Protein AF-0000000083131745 (afdb_homodimer)

Nearest PDB structures (foldseek):
  8fvt-assembly1_B  TM=3.560E-01  e=3.243E+00  synthetic constru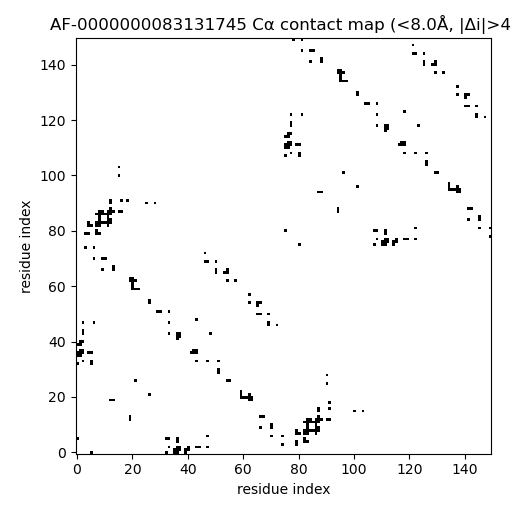ct
  1wrd-assembly1_A  TM=4.149E-01  e=6.041E+00  Homo sapiens
  8fvt-assembly1_B  TM=3.556E-01  e=3.243E+00  synthetic construct
  1wrd-assembly1_A  TM=4.152E-01  e=6.041E+00  Homo sapiens

Secondary structure (DSSP, 8-state):
--HHHHHHHHHHHHHH-S-----HHHHHHHHHHHHHHHHHHSS--HHHHHHHHHHHHS-GGGHHHHHHHHHHT--/--HHHHHHHHHHHHHH-S-----HHHHHHHHHHHHHHHHHHSS--HHHHHHHHHHHHS-GGGHHHHHHHHHHT--

Organism: Piscirickettsia salmonis (NCBI:txid1238)

Sequence (150 aa):
MTNREFYYWIVGFAQLADDVSLDEHQIKIIKNHADLAQLTDGYVAKNVCRFIKEIEVCQQGQHQAVIARFIDCSFMTNREFYYWIVGFAQLADDVSLDEHQIKIIKNHADLAQLTDGYVAKNVCRFIKEIEVCQQGQHQAVIARFIDCSF

Foldseek 3Di:
DAL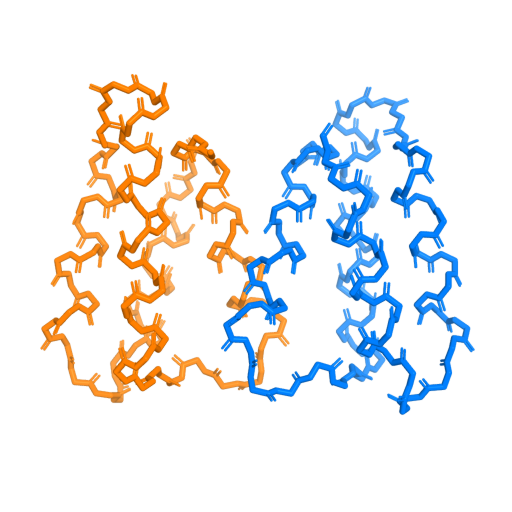QVLLVVLVVCLVPPPDQQDDPVRLVVNVVVQVVNCVVVVHGDPLSVVLNVDCVPDDRVCRNVSSVVSNVVPD/DALQVLLVVLVVCLVPPPDQQDDPVRLVVNVVVQVVNCVVVVHGDPLSVVLNVDCVPDDRVCRNVSSVVSNVVPD

pLDDT: mean 94.66, std 4.17, range [77.12, 97.94]

Radius of gyration: 14.98 Å; Cα contacts (8 Å, |Δi|>4): 178; chains: 2; bounding box: 39×33×29 Å

Structure (mmCIF, N/CA/C/O backbone):
data_AF-0000000083131745-model_v1
#
loop_
_entity.id
_entity.type
_entity.pdbx_description
1 polymer 'Uncharacterized protein'
#
loop_
_atom_site.group_PDB
_atom_site.id
_atom_site.type_symbol
_atom_site.label_atom_id
_atom_site.label_alt_id
_atom_site.label_comp_id
_atom_site.label_asym_id
_atom_site.label_entity_id
_atom_site.label_seq_id
_atom_site.pdbx_PDB_ins_code
_atom_site.Cartn_x
_atom_site.Cartn_y
_atom_site.Cartn_z
_atom_site.occupancy
_atom_site.B_iso_or_equiv
_atom_site.auth_seq_id
_atom_site.auth_comp_id
_atom_site.auth_asym_id
_atom_site.auth_atom_id
_atom_site.pdbx_PDB_model_num
ATOM 1 N N . MET A 1 1 ? -7.008 3.867 9.391 1 91.62 1 MET A N 1
ATOM 2 C CA . MET A 1 1 ? -6.547 4.328 8.078 1 91.62 1 MET A CA 1
ATOM 3 C C . MET A 1 1 ? -7.559 5.277 7.449 1 91.62 1 MET A C 1
ATOM 5 O O . MET A 1 1 ? -8.766 5.051 7.531 1 91.62 1 MET A O 1
ATOM 9 N N . THR A 1 2 ? -7.012 6.297 6.742 1 95.88 2 THR A N 1
ATOM 10 C CA . THR A 1 2 ? -7.848 7.266 6.039 1 95.88 2 THR A CA 1
ATOM 11 C C . THR A 1 2 ? -8.086 6.832 4.598 1 95.88 2 THR A C 1
ATOM 13 O O . THR A 1 2 ? -7.48 5.867 4.125 1 95.88 2 THR A O 1
ATOM 16 N N . ASN A 1 3 ? -8.953 7.547 3.916 1 97.12 3 ASN A N 1
ATOM 17 C CA . ASN A 1 3 ? -9.172 7.301 2.494 1 97.12 3 ASN A CA 1
ATOM 18 C C . ASN A 1 3 ? -7.883 7.484 1.693 1 97.12 3 ASN A C 1
ATOM 20 O O . ASN A 1 3 ? -7.609 6.719 0.767 1 97.12 3 ASN A O 1
ATOM 24 N N . ARG A 1 4 ? -7.156 8.484 2.039 1 96.25 4 ARG A N 1
ATOM 25 C CA . ARG A 1 4 ? -5.895 8.75 1.353 1 96.25 4 ARG A CA 1
ATOM 26 C C . ARG A 1 4 ? -4.895 7.621 1.598 1 96.25 4 ARG A C 1
ATOM 28 O O . ARG A 1 4 ? -4.207 7.184 0.673 1 96.25 4 ARG A O 1
ATOM 35 N N . GLU A 1 5 ? -4.816 7.16 2.803 1 95.75 5 GLU A N 1
ATOM 36 C CA . GLU A 1 5 ? -3.93 6.051 3.141 1 95.75 5 GLU A CA 1
ATOM 37 C C . GLU A 1 5 ? -4.352 4.77 2.424 1 95.75 5 GLU A C 1
ATOM 39 O O . GLU A 1 5 ? -3.502 3.982 1.997 1 95.75 5 GLU A O 1
ATOM 44 N N . PHE A 1 6 ? -5.633 4.562 2.287 1 97.94 6 PHE A N 1
ATOM 45 C CA . PHE A 1 6 ? -6.145 3.434 1.521 1 97.94 6 PHE A CA 1
ATOM 46 C C . PHE A 1 6 ? -5.668 3.496 0.075 1 97.94 6 PHE A C 1
ATOM 48 O O . PHE A 1 6 ? -5.27 2.48 -0.498 1 97.94 6 PHE A O 1
ATOM 55 N N . TYR A 1 7 ? -5.699 4.684 -0.491 1 97.94 7 TYR A N 1
ATOM 56 C CA . TYR A 1 7 ? -5.219 4.855 -1.858 1 97.94 7 TYR A CA 1
ATOM 57 C C . TYR A 1 7 ? -3.775 4.387 -1.992 1 97.94 7 TYR A C 1
ATOM 59 O O . TYR A 1 7 ? -3.465 3.553 -2.844 1 97.94 7 TYR A O 1
ATOM 67 N N . TYR A 1 8 ? -2.979 4.832 -1.137 1 96.56 8 TYR A N 1
ATOM 68 C CA . TYR A 1 8 ? -1.565 4.48 -1.234 1 96.56 8 TYR A CA 1
ATOM 69 C C . TYR A 1 8 ? -1.343 3.014 -0.878 1 96.56 8 TYR A C 1
ATOM 71 O O . TYR A 1 8 ? -0.429 2.373 -1.404 1 96.56 8 TYR A O 1
ATOM 79 N N . TRP A 1 9 ? -2.24 2.463 -0.046 1 97.38 9 TRP A N 1
ATOM 80 C CA . TRP A 1 9 ? -2.23 1.044 0.29 1 97.38 9 TRP A CA 1
ATOM 81 C C . TRP A 1 9 ? -2.467 0.189 -0.951 1 97.38 9 TRP A C 1
ATOM 83 O O . TRP A 1 9 ? -1.717 -0.755 -1.213 1 97.38 9 TRP A O 1
ATOM 93 N N . ILE A 1 10 ? -3.352 0.617 -1.781 1 97.81 10 ILE A N 1
ATOM 94 C CA . ILE A 1 10 ? -3.623 -0.095 -3.025 1 97.81 10 ILE A CA 1
ATOM 95 C C . ILE A 1 10 ? -2.486 0.143 -4.016 1 97.81 10 ILE A C 1
ATOM 97 O O . ILE A 1 10 ? -2.051 -0.783 -4.703 1 97.81 10 ILE A O 1
ATOM 101 N N . VAL A 1 11 ? -2.027 1.365 -4.121 1 96.75 11 VAL A N 1
ATOM 102 C CA . VAL A 1 11 ? -0.97 1.721 -5.062 1 96.75 11 VAL A CA 1
ATOM 103 C C . VAL A 1 11 ? 0.27 0.872 -4.793 1 96.75 11 VAL A C 1
ATOM 105 O O . VAL A 1 11 ? 0.886 0.347 -5.723 1 96.75 11 VAL A O 1
ATOM 108 N N . GLY A 1 12 ? 0.606 0.652 -3.539 1 97.19 12 GLY A N 1
ATOM 109 C CA . GLY A 1 12 ? 1.766 -0.153 -3.188 1 97.19 12 GLY A CA 1
ATOM 110 C C . GLY A 1 12 ? 1.661 -1.589 -3.666 1 97.19 12 GLY A C 1
ATOM 111 O O . GLY A 1 12 ? 2.609 -2.127 -4.242 1 97.19 12 GLY A O 1
ATOM 112 N N . PHE A 1 13 ? 0.541 -2.174 -3.477 1 96.38 13 PHE A N 1
ATO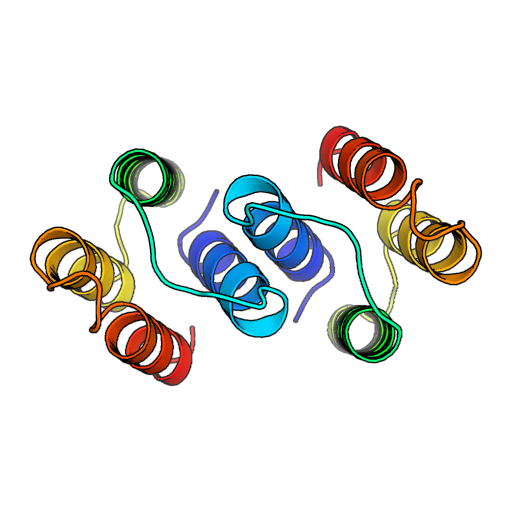M 113 C CA . PHE A 1 13 ? 0.294 -3.527 -3.961 1 96.38 13 PHE A CA 1
ATOM 114 C C . PHE A 1 13 ? 0.43 -3.592 -5.477 1 96.38 13 PHE A C 1
ATOM 116 O O . PHE A 1 13 ? 1.16 -4.434 -6.004 1 96.38 13 PHE A O 1
ATOM 123 N N . ALA A 1 14 ? -0.161 -2.689 -6.152 1 95.25 14 ALA A N 1
ATOM 124 C CA . ALA A 1 14 ? -0.216 -2.709 -7.613 1 95.25 14 ALA A CA 1
ATOM 125 C C . ALA A 1 14 ? 1.175 -2.531 -8.219 1 95.25 14 ALA A C 1
ATOM 127 O O . ALA A 1 14 ? 1.482 -3.107 -9.266 1 95.25 14 ALA A O 1
ATOM 128 N N . GLN A 1 15 ? 1.976 -1.788 -7.574 1 94.81 15 GLN A N 1
ATOM 129 C CA . GLN A 1 15 ? 3.266 -1.427 -8.156 1 94.81 15 GLN A CA 1
ATOM 130 C C . GLN A 1 15 ? 4.332 -2.465 -7.816 1 94.81 15 GLN A C 1
ATOM 132 O O . GLN A 1 15 ? 5.301 -2.633 -8.562 1 94.81 15 GLN A O 1
ATOM 137 N N . LEU A 1 16 ? 4.113 -3.193 -6.754 1 94.94 16 LEU A N 1
ATOM 138 C CA . LEU A 1 16 ? 5.188 -4.078 -6.316 1 94.94 16 LEU A CA 1
ATOM 139 C C . LEU A 1 16 ? 4.836 -5.535 -6.59 1 94.94 16 LEU A C 1
ATOM 141 O O . LEU A 1 16 ? 5.723 -6.387 -6.668 1 94.94 16 LEU A O 1
ATOM 145 N N . ALA A 1 17 ? 3.568 -5.824 -6.707 1 92.81 17 ALA A N 1
ATOM 146 C CA . ALA A 1 17 ? 3.172 -7.215 -6.906 1 92.81 17 ALA A CA 1
ATOM 147 C C . ALA A 1 17 ? 3.469 -7.676 -8.328 1 92.81 17 ALA A C 1
ATOM 149 O O . ALA A 1 17 ? 3.309 -6.906 -9.281 1 92.81 17 ALA A O 1
ATOM 150 N N . ASP A 1 18 ? 3.756 -8.906 -8.453 1 86 18 ASP A N 1
ATOM 151 C CA . ASP A 1 18 ? 3.965 -9.5 -9.773 1 86 18 ASP A CA 1
ATOM 152 C C . ASP A 1 18 ? 2.633 -9.828 -10.445 1 86 18 ASP A C 1
ATOM 154 O O . ASP A 1 18 ? 2.533 -9.836 -11.672 1 86 18 ASP A O 1
ATOM 158 N N . ASP A 1 19 ? 1.681 -10.203 -9.625 1 83.94 19 ASP A N 1
ATOM 159 C CA . ASP A 1 19 ? 0.343 -10.578 -10.07 1 83.94 19 ASP A CA 1
ATOM 160 C C . ASP A 1 19 ? -0.73 -9.859 -9.258 1 83.94 19 ASP A C 1
ATOM 162 O O . ASP A 1 19 ? -0.668 -9.82 -8.031 1 83.94 19 ASP A O 1
ATOM 166 N N . VAL A 1 20 ? -1.643 -9.297 -10 1 85.88 20 VAL A N 1
ATOM 167 C CA . VAL A 1 20 ? -2.662 -8.531 -9.297 1 85.88 20 VAL A CA 1
ATOM 168 C C . VAL A 1 20 ? -4 -9.266 -9.359 1 85.88 20 VAL A C 1
ATOM 170 O O . VAL A 1 20 ? -5.047 -8.68 -9.07 1 85.88 20 VAL A O 1
ATOM 173 N N . SER A 1 21 ? -3.947 -10.453 -9.781 1 89.94 21 SER A N 1
ATOM 174 C CA . SER A 1 21 ? -5.152 -11.273 -9.664 1 89.94 21 SER A CA 1
ATOM 175 C C . SER A 1 21 ? -5.465 -11.594 -8.211 1 89.94 21 SER A C 1
ATOM 177 O O . SER A 1 21 ? -4.629 -12.156 -7.5 1 89.94 21 SER A O 1
ATOM 179 N N . LEU A 1 22 ? -6.617 -11.328 -7.785 1 94.62 22 LEU A N 1
ATOM 180 C CA . LEU A 1 22 ? -6.996 -11.422 -6.379 1 94.62 22 LEU A CA 1
ATOM 181 C C . LEU A 1 22 ? -7.91 -12.617 -6.137 1 94.62 22 LEU A C 1
ATOM 183 O O . LEU A 1 22 ? -8.789 -12.906 -6.953 1 94.62 22 LEU A O 1
ATOM 187 N N . ASP A 1 23 ? -7.637 -13.266 -5.07 1 93.75 23 ASP A N 1
ATOM 188 C CA . ASP A 1 23 ? -8.594 -14.273 -4.641 1 93.75 23 ASP A CA 1
ATOM 189 C C . ASP A 1 23 ? -9.625 -13.688 -3.684 1 93.75 23 ASP A C 1
ATOM 191 O O . ASP A 1 23 ? -9.594 -12.492 -3.389 1 93.75 23 ASP A O 1
ATOM 195 N N . GLU A 1 24 ? -10.477 -14.469 -3.227 1 93.75 24 GLU A N 1
ATOM 196 C CA . GLU A 1 24 ? -11.594 -14 -2.408 1 93.75 24 GLU A CA 1
ATOM 197 C C . GLU A 1 24 ? -11.102 -13.445 -1.074 1 93.75 24 GLU A C 1
ATOM 199 O O . GLU A 1 24 ? -11.664 -12.469 -0.559 1 93.75 24 GLU A O 1
ATOM 204 N N . HIS A 1 25 ? -10.102 -14.055 -0.527 1 94.94 25 HIS A N 1
ATOM 205 C CA . HIS A 1 25 ? -9.547 -13.602 0.743 1 94.94 25 HIS A CA 1
ATOM 206 C C . HIS A 1 25 ? -8.922 -12.211 0.605 1 94.94 25 HIS A C 1
ATOM 208 O O . HIS A 1 25 ? -9.148 -11.344 1.445 1 94.94 25 HIS A O 1
ATOM 214 N N . GLN A 1 26 ? -8.234 -11.977 -0.469 1 95.06 26 GLN A N 1
ATOM 215 C CA . GLN A 1 26 ? -7.613 -10.68 -0.73 1 95.06 26 GLN A CA 1
ATOM 216 C C . GLN A 1 26 ? -8.664 -9.602 -0.962 1 95.06 26 GLN A C 1
ATOM 218 O O . GLN A 1 26 ? -8.516 -8.469 -0.496 1 95.06 26 GLN A O 1
ATOM 223 N N . ILE A 1 27 ? -9.75 -9.977 -1.541 1 96.56 27 ILE A N 1
ATOM 224 C CA . ILE A 1 27 ? -10.836 -9.031 -1.777 1 96.56 27 ILE A CA 1
ATOM 225 C C . ILE A 1 27 ? -11.492 -8.656 -0.45 1 96.56 27 ILE A C 1
ATOM 227 O O . ILE A 1 27 ? -11.812 -7.484 -0.217 1 96.56 27 ILE A O 1
ATOM 231 N N . LYS A 1 28 ? -11.617 -9.562 0.405 1 96.69 28 LYS A N 1
ATOM 232 C CA . LYS A 1 28 ? -12.172 -9.289 1.728 1 96.69 28 LYS A CA 1
ATOM 233 C C . LYS A 1 28 ? -11.266 -8.344 2.516 1 96.69 28 LYS A C 1
ATOM 235 O O . LYS A 1 28 ? -11.75 -7.441 3.205 1 96.69 28 LYS A O 1
ATOM 240 N N . ILE A 1 29 ? -10 -8.562 2.404 1 97.38 29 ILE A N 1
ATOM 241 C CA . ILE A 1 29 ? -9.039 -7.684 3.062 1 97.38 29 ILE A CA 1
ATOM 242 C C . ILE A 1 29 ? -9.203 -6.258 2.547 1 97.38 29 ILE A C 1
ATOM 244 O O . ILE A 1 29 ? -9.227 -5.309 3.332 1 97.38 29 ILE A O 1
ATOM 248 N N . ILE A 1 30 ? -9.352 -6.164 1.28 1 97.75 30 ILE A N 1
ATOM 249 C CA . ILE A 1 30 ? -9.5 -4.852 0.656 1 97.75 30 ILE A CA 1
ATOM 250 C C . ILE A 1 30 ? -10.766 -4.172 1.172 1 97.75 30 ILE A C 1
ATOM 252 O O . ILE A 1 30 ? -10.734 -3.006 1.566 1 97.75 30 ILE A O 1
ATOM 256 N N . LYS A 1 31 ? -11.789 -4.875 1.275 1 97.31 31 LYS A N 1
ATOM 257 C CA . LYS A 1 31 ? -13.055 -4.312 1.749 1 97.31 31 LYS A CA 1
ATOM 258 C C . LYS A 1 31 ? -12.945 -3.865 3.203 1 97.31 31 LYS A C 1
ATOM 260 O O . LYS A 1 31 ? -13.445 -2.803 3.572 1 97.31 31 LYS A O 1
ATOM 265 N N . ASN A 1 32 ? -12.32 -4.637 3.975 1 97.62 32 ASN A N 1
ATOM 266 C CA . ASN A 1 32 ? -12.141 -4.297 5.379 1 97.62 32 ASN A CA 1
ATOM 267 C C . ASN A 1 32 ? -11.328 -3.016 5.543 1 97.62 32 ASN A C 1
ATOM 269 O O . ASN A 1 32 ? -11.617 -2.195 6.414 1 97.62 32 ASN A O 1
ATOM 273 N N . HIS A 1 33 ? -10.375 -2.852 4.793 1 97.62 33 HIS A N 1
ATOM 274 C CA . HIS A 1 33 ? -9.562 -1.646 4.867 1 97.62 33 HIS A CA 1
ATOM 275 C C . HIS A 1 33 ? -10.344 -0.42 4.41 1 97.62 33 HIS A C 1
ATOM 277 O O . HIS A 1 33 ? -10.172 0.671 4.953 1 97.62 33 HIS A O 1
ATOM 283 N N . ALA A 1 34 ? -11.219 -0.61 3.424 1 97.56 34 ALA A N 1
ATOM 284 C CA . ALA A 1 34 ? -12.094 0.488 3.023 1 97.56 34 ALA A CA 1
ATOM 285 C C . ALA A 1 34 ? -13.047 0.873 4.156 1 97.56 34 ALA A C 1
ATOM 287 O O . ALA A 1 34 ? -13.305 2.059 4.379 1 97.56 34 ALA A O 1
ATOM 288 N N . ASP A 1 35 ? -13.508 -0.089 4.82 1 97.44 35 ASP A N 1
ATOM 289 C CA . ASP A 1 35 ? -14.375 0.165 5.969 1 97.44 35 ASP A CA 1
ATOM 290 C C . ASP A 1 35 ? -13.633 0.947 7.051 1 97.44 35 ASP A C 1
ATOM 292 O O . ASP A 1 35 ? -14.203 1.834 7.688 1 97.44 35 ASP A O 1
ATOM 296 N N . LEU A 1 36 ? -12.406 0.59 7.277 1 96.81 36 LEU A N 1
ATOM 297 C CA . LEU A 1 36 ? -1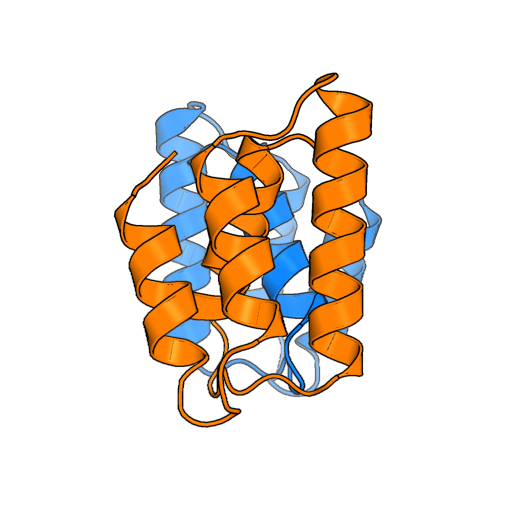1.594 1.314 8.25 1 96.81 36 LEU A CA 1
ATOM 298 C C . LEU A 1 36 ? -11.438 2.777 7.844 1 96.81 36 LEU A C 1
ATOM 300 O O . LEU A 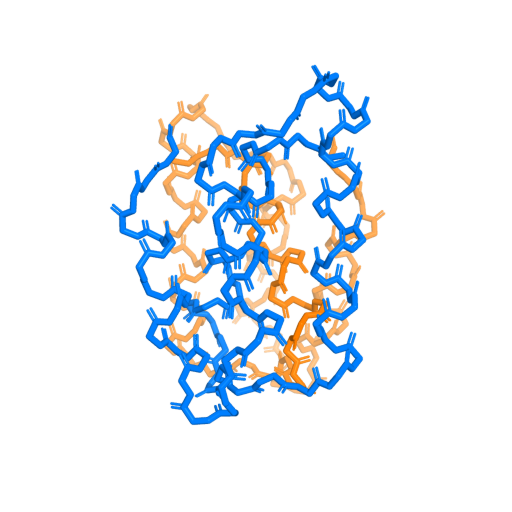1 36 ? -11.523 3.67 8.688 1 96.81 36 LEU A O 1
ATOM 304 N N . ALA A 1 37 ? -11.234 2.992 6.562 1 96.56 37 ALA A N 1
ATOM 305 C CA . ALA A 1 37 ? -11.109 4.363 6.074 1 96.56 37 ALA A CA 1
ATOM 306 C C . ALA A 1 37 ? -12.398 5.145 6.305 1 96.56 37 ALA A C 1
ATOM 308 O O . ALA A 1 37 ? -12.367 6.312 6.695 1 96.56 37 ALA A O 1
ATOM 309 N N . GLN A 1 38 ? -13.5 4.543 6.07 1 97.19 38 GLN A N 1
ATOM 310 C CA . GLN A 1 38 ? -14.797 5.16 6.309 1 97.19 38 GLN A CA 1
ATOM 311 C C . GLN A 1 38 ? -14.969 5.531 7.777 1 97.19 38 GLN A C 1
ATOM 313 O O . GLN A 1 38 ? -15.43 6.629 8.102 1 97.19 38 GLN A O 1
ATOM 318 N N . LEU A 1 39 ? -14.672 4.609 8.586 1 96.94 39 LEU A N 1
ATOM 319 C CA . LEU A 1 39 ? -14.797 4.852 10.016 1 96.94 39 LEU A CA 1
ATOM 320 C C . LEU A 1 39 ? -13.883 5.988 10.469 1 96.94 39 LEU A C 1
ATOM 322 O O . LEU A 1 39 ? -14.281 6.828 11.281 1 96.94 39 LEU A O 1
ATOM 326 N N . THR A 1 40 ? -12.703 6.043 10 1 96.56 40 THR A N 1
ATOM 327 C CA . THR A 1 40 ? -11.711 7.031 10.406 1 96.56 40 THR A CA 1
ATOM 328 C C . THR A 1 40 ? -12.094 8.422 9.906 1 96.56 40 THR A C 1
ATOM 330 O O . THR A 1 40 ? -12.078 9.383 10.672 1 96.56 40 THR A O 1
ATOM 333 N N . ASP A 1 41 ? -12.516 8.523 8.641 1 97.69 41 ASP A N 1
ATOM 334 C CA . ASP A 1 41 ? -12.789 9.828 8.039 1 97.69 41 ASP A CA 1
ATOM 335 C C . ASP A 1 41 ? -14.258 10.219 8.227 1 97.69 41 ASP A C 1
ATOM 337 O O . ASP A 1 41 ? -14.625 11.375 8.016 1 97.69 41 ASP A O 1
ATOM 341 N N . GLY A 1 42 ? -15.062 9.234 8.555 1 97.31 42 GLY A N 1
ATOM 342 C CA . GLY A 1 42 ? -16.484 9.477 8.688 1 97.31 42 GLY A CA 1
ATOM 343 C C . GLY A 1 42 ? -17.234 9.398 7.367 1 97.31 42 GLY A C 1
ATOM 344 O O . GLY A 1 42 ? -18.438 9.664 7.309 1 97.31 42 GLY A O 1
ATOM 345 N N . TYR A 1 43 ? -16.391 9.102 6.262 1 96.94 43 TYR A N 1
ATOM 346 C CA . TYR A 1 43 ? -16.938 8.93 4.926 1 96.94 43 TYR A CA 1
ATOM 347 C C . TYR A 1 43 ? -16.031 8.07 4.062 1 96.94 43 TYR A C 1
ATOM 349 O O . TYR A 1 43 ? -14.867 7.828 4.422 1 96.94 43 TYR A O 1
ATOM 357 N N . VAL A 1 44 ? -16.578 7.641 2.979 1 95.69 44 VAL A N 1
ATOM 358 C CA . VAL A 1 44 ? -15.789 6.957 1.953 1 95.69 44 VAL A CA 1
ATOM 359 C C . VAL A 1 44 ? -15.68 7.836 0.71 1 95.69 44 VAL A C 1
ATOM 361 O O . VAL A 1 44 ? -16.688 8.336 0.205 1 95.69 44 VAL A O 1
ATOM 364 N N . ALA A 1 45 ? -14.5 8.047 0.276 1 97 45 ALA A N 1
ATOM 365 C CA . ALA A 1 45 ? -14.289 8.82 -0.941 1 97 45 ALA A CA 1
ATOM 366 C C . ALA A 1 45 ? -15 8.18 -2.133 1 97 45 ALA A C 1
ATOM 368 O O . ALA A 1 45 ? -15.086 6.949 -2.221 1 97 45 ALA A O 1
ATOM 369 N N . LYS A 1 46 ? -15.375 8.984 -2.994 1 96.06 46 LYS A N 1
ATOM 370 C CA . LYS A 1 46 ? -16.172 8.516 -4.129 1 96.06 46 LYS A CA 1
ATOM 371 C C . LYS A 1 46 ? -15.398 7.477 -4.941 1 96.06 46 LYS A C 1
ATOM 373 O O . LYS A 1 46 ? -15.953 6.453 -5.348 1 96.06 46 LYS A O 1
ATOM 378 N N . ASN A 1 47 ? -14.172 7.723 -5.211 1 96.19 47 ASN A N 1
ATOM 379 C CA . ASN A 1 47 ? -13.367 6.801 -6.004 1 96.19 47 ASN A CA 1
ATOM 380 C C . ASN A 1 47 ? -13.156 5.473 -5.277 1 96.19 47 ASN A C 1
ATOM 382 O O . ASN A 1 47 ? -13.109 4.418 -5.91 1 96.19 47 ASN A O 1
ATOM 386 N N . VAL A 1 48 ? -13.047 5.492 -3.973 1 97.38 48 VAL A N 1
ATOM 387 C CA . VAL A 1 48 ? -12.891 4.27 -3.191 1 97.38 48 VAL A CA 1
ATOM 388 C C . VAL A 1 48 ? -14.18 3.445 -3.264 1 97.38 48 VAL A C 1
ATOM 390 O O . VAL A 1 48 ? -14.133 2.23 -3.465 1 97.38 48 VAL A O 1
ATOM 393 N N . CYS A 1 49 ? -15.227 4.113 -3.154 1 96.81 49 CYS A N 1
ATOM 394 C CA . CYS A 1 49 ? -16.516 3.455 -3.244 1 96.81 49 CYS A CA 1
ATOM 395 C C . CYS A 1 49 ? -16.688 2.74 -4.582 1 96.81 49 CYS A C 1
ATOM 397 O O . CYS A 1 49 ? -17.062 1.568 -4.621 1 96.81 49 CYS A O 1
ATOM 399 N N . ARG A 1 50 ? -16.391 3.443 -5.613 1 96.5 50 ARG A N 1
ATOM 400 C CA . ARG A 1 50 ? -16.484 2.865 -6.953 1 96.5 50 ARG A CA 1
ATOM 401 C C . ARG A 1 50 ? -15.539 1.671 -7.098 1 96.5 50 ARG A C 1
ATOM 403 O O . ARG A 1 50 ? -15.922 0.638 -7.648 1 96.5 50 ARG A O 1
ATOM 410 N N . PHE A 1 51 ? -14.359 1.784 -6.637 1 97.88 51 PHE A N 1
ATOM 411 C CA . PHE A 1 51 ? -13.359 0.728 -6.699 1 97.88 51 PHE A CA 1
ATOM 412 C C . PHE A 1 51 ? -13.867 -0.54 -6.02 1 97.88 51 PHE A C 1
ATOM 414 O O . PHE A 1 51 ? -13.758 -1.633 -6.578 1 97.88 51 PHE A O 1
ATOM 421 N N . ILE A 1 52 ? -14.398 -0.392 -4.82 1 97.62 52 ILE A N 1
ATOM 422 C CA . ILE A 1 52 ? -14.859 -1.537 -4.039 1 97.62 52 ILE A CA 1
ATOM 423 C C . ILE A 1 52 ? -15.992 -2.242 -4.773 1 97.62 52 ILE A C 1
ATOM 425 O O . ILE A 1 52 ? -16.016 -3.473 -4.867 1 97.62 52 ILE A O 1
ATOM 429 N N . LYS A 1 53 ? -16.875 -1.491 -5.316 1 96.81 53 LYS A N 1
ATOM 430 C CA . LYS A 1 53 ? -17.984 -2.076 -6.07 1 96.81 53 LYS A CA 1
ATOM 431 C C . LYS A 1 53 ? -17.484 -2.869 -7.27 1 96.81 53 LYS A C 1
ATOM 433 O O . LYS A 1 53 ? -17.938 -3.982 -7.523 1 96.81 53 LYS A O 1
ATOM 438 N N . GLU A 1 54 ? -16.547 -2.344 -7.941 1 96.94 54 GLU A N 1
ATOM 439 C CA . GLU A 1 54 ? -16.031 -2.961 -9.156 1 96.94 54 GLU A CA 1
ATOM 440 C C . GLU A 1 54 ? -15.203 -4.203 -8.844 1 96.94 54 GLU A C 1
ATOM 442 O O . GLU A 1 54 ? -15.32 -5.227 -9.523 1 96.94 54 GLU A O 1
ATOM 447 N N . ILE A 1 55 ? -14.367 -4.148 -7.844 1 96.56 55 ILE A N 1
ATOM 448 C CA . ILE A 1 55 ? -13.438 -5.238 -7.559 1 96.56 55 ILE A CA 1
ATOM 449 C C . ILE A 1 55 ? -14.211 -6.453 -7.051 1 96.56 55 ILE A C 1
ATOM 451 O O . ILE A 1 55 ? -13.781 -7.594 -7.238 1 96.56 55 ILE A O 1
ATOM 455 N N . GLU A 1 56 ? -15.328 -6.266 -6.512 1 94.12 56 GLU A N 1
ATOM 456 C CA . GLU A 1 56 ? -16.156 -7.332 -5.957 1 94.12 56 GLU A CA 1
ATOM 457 C C . GLU A 1 56 ? -16.859 -8.117 -7.062 1 94.12 56 GLU A C 1
ATOM 459 O O . GLU A 1 56 ? -17.125 -9.312 -6.914 1 94.12 56 GLU A O 1
ATOM 464 N N . VAL A 1 57 ? -17.125 -7.445 -8.086 1 94.44 57 VAL A N 1
ATOM 465 C CA . VAL A 1 57 ? -18.016 -8.078 -9.055 1 94.44 57 VAL A CA 1
ATOM 466 C C . VAL A 1 57 ? -17.219 -8.5 -10.289 1 94.44 57 VAL A C 1
ATOM 468 O O . VAL A 1 57 ? -17.688 -9.32 -11.086 1 94.44 57 VAL A O 1
ATOM 471 N N . CYS A 1 58 ? -16.062 -7.949 -10.469 1 92.44 58 CYS A N 1
ATOM 472 C CA . CYS A 1 58 ? -15.336 -8.211 -11.703 1 92.44 58 CYS A CA 1
ATOM 473 C C . CYS A 1 58 ? -14.789 -9.633 -11.711 1 92.44 58 CYS A C 1
ATOM 475 O O . CYS A 1 58 ? -14.641 -10.258 -10.664 1 92.44 58 CYS A O 1
ATOM 477 N N . GLN A 1 59 ? -14.523 -10.094 -12.859 1 90 59 GLN A N 1
ATOM 478 C CA . GLN A 1 59 ? -13.945 -11.43 -13.023 1 90 59 GLN A CA 1
ATOM 479 C C . GLN A 1 59 ? -12.453 -11.414 -12.703 1 90 59 GLN A C 1
ATOM 481 O O . GLN A 1 59 ? -11.805 -10.367 -12.773 1 90 59 GLN A O 1
ATOM 486 N N . GLN A 1 60 ? -11.836 -12.508 -12.312 1 85.81 60 GLN A N 1
ATOM 487 C CA . GLN A 1 60 ? -10.438 -12.641 -11.906 1 85.81 60 GLN A CA 1
ATOM 488 C C . GLN A 1 60 ? -9.5 -12.047 -12.953 1 85.81 60 GLN A C 1
ATOM 490 O O . GLN A 1 60 ? -8.516 -11.391 -12.617 1 85.81 60 GLN A O 1
ATOM 495 N N . GLY A 1 61 ? -9.734 -12.141 -14.188 1 87.5 61 GLY A N 1
ATOM 496 C CA . GLY A 1 61 ? -8.891 -11.625 -15.25 1 87.5 61 GLY A CA 1
ATOM 497 C C . GLY A 1 61 ? -9.023 -10.125 -15.445 1 87.5 61 GLY A C 1
ATOM 498 O O . GLY A 1 61 ? -8.234 -9.516 -16.172 1 87.5 61 GLY A O 1
ATOM 499 N N . GLN A 1 62 ? -9.867 -9.445 -14.578 1 93.38 62 GLN A N 1
ATOM 500 C CA . GLN A 1 62 ? -10.148 -8.023 -14.773 1 93.38 62 GLN A CA 1
ATOM 501 C C . GLN A 1 62 ? -9.617 -7.199 -13.602 1 93.38 62 GLN A C 1
ATOM 503 O O . GLN A 1 62 ? -9.688 -5.969 -13.625 1 93.38 62 GLN A O 1
ATOM 508 N N . HIS A 1 63 ? -9.031 -7.832 -12.641 1 95.38 63 HIS A N 1
ATOM 509 C CA . HIS A 1 63 ? -8.602 -7.133 -11.438 1 95.38 63 HIS A CA 1
ATOM 510 C C . HIS A 1 63 ? -7.551 -6.074 -11.758 1 95.38 63 HIS A C 1
ATOM 512 O O . HIS A 1 63 ? -7.609 -4.957 -11.234 1 95.38 63 HIS A O 1
ATOM 518 N N . GLN A 1 64 ? -6.695 -6.406 -12.633 1 94.38 64 GLN A N 1
ATOM 519 C CA . GLN A 1 64 ? -5.633 -5.477 -13 1 94.38 64 GLN A CA 1
ATOM 520 C C . GLN A 1 64 ? -6.203 -4.188 -13.578 1 94.38 64 GLN A C 1
ATOM 522 O O . GLN A 1 64 ? -5.766 -3.09 -13.219 1 94.38 64 GLN A O 1
ATOM 527 N N . ALA A 1 65 ? -7.145 -4.34 -14.43 1 95.44 65 ALA A N 1
ATOM 528 C CA . ALA A 1 65 ? -7.758 -3.176 -15.062 1 95.44 65 ALA A CA 1
ATOM 529 C C . ALA A 1 65 ? -8.5 -2.322 -14.039 1 95.44 65 ALA A C 1
ATOM 531 O O . ALA A 1 65 ? -8.438 -1.091 -14.086 1 95.44 65 ALA A O 1
ATOM 532 N N . VAL A 1 66 ? -9.18 -2.928 -13.156 1 96.81 66 VAL A N 1
ATOM 533 C CA . VAL A 1 66 ? -9.938 -2.223 -12.125 1 96.81 66 VAL A CA 1
ATOM 534 C C . VAL A 1 66 ? -8.984 -1.436 -11.227 1 96.81 66 VAL A C 1
ATOM 536 O O . VAL A 1 6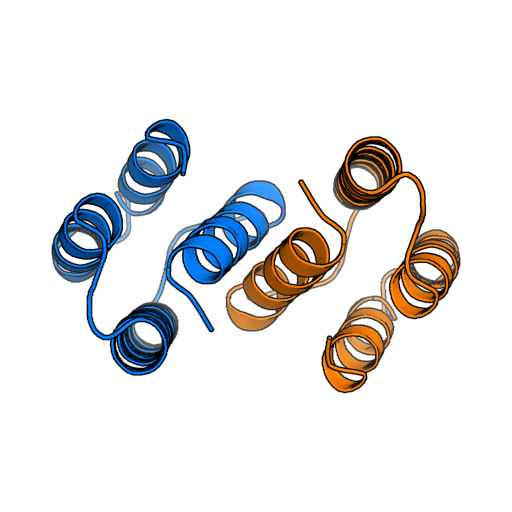6 ? -9.219 -0.257 -10.945 1 96.81 66 VAL A O 1
ATOM 539 N N . ILE A 1 67 ? -7.91 -2.09 -10.883 1 97 67 ILE A N 1
ATOM 540 C CA . ILE A 1 67 ? -6.926 -1.461 -10.008 1 97 67 ILE A CA 1
ATOM 541 C C . ILE A 1 67 ? -6.234 -0.316 -10.742 1 97 67 ILE A C 1
ATOM 543 O O . ILE A 1 67 ? -6.047 0.766 -10.18 1 97 67 ILE A O 1
ATOM 547 N N . ALA A 1 68 ? -5.91 -0.535 -11.945 1 95.75 68 ALA A N 1
ATOM 548 C CA . ALA A 1 68 ? -5.262 0.502 -12.742 1 95.75 68 ALA A CA 1
ATOM 549 C C . ALA A 1 68 ? -6.141 1.743 -12.852 1 95.75 68 ALA A C 1
ATOM 551 O O . ALA A 1 68 ? -5.652 2.871 -12.734 1 95.75 68 ALA A O 1
ATOM 552 N N . ARG A 1 69 ? -7.379 1.609 -13.023 1 95.25 69 ARG A N 1
ATOM 553 C CA . ARG A 1 69 ? -8.312 2.725 -13.125 1 95.25 69 ARG A CA 1
ATOM 554 C C . ARG A 1 69 ? -8.398 3.488 -11.812 1 95.25 69 ARG A C 1
ATOM 556 O O . ARG A 1 69 ? -8.469 4.719 -11.805 1 95.25 69 ARG A O 1
ATOM 563 N N . PHE A 1 70 ? -8.461 2.721 -10.766 1 96.38 70 PHE A N 1
ATOM 564 C CA . PHE A 1 70 ? -8.516 3.342 -9.445 1 96.38 70 PHE A CA 1
ATOM 565 C C . PHE A 1 70 ? -7.293 4.227 -9.219 1 96.38 70 PHE A C 1
ATOM 567 O O . PHE A 1 70 ? -7.422 5.371 -8.781 1 96.38 70 PHE A O 1
ATOM 574 N N . ILE A 1 71 ? -6.102 3.77 -9.57 1 95.25 71 ILE A N 1
ATOM 575 C CA . ILE A 1 71 ? -4.84 4.449 -9.312 1 95.25 71 ILE A CA 1
ATOM 576 C C . ILE A 1 71 ? -4.723 5.68 -10.211 1 95.25 71 ILE A C 1
ATOM 578 O O . ILE A 1 71 ? -4.184 6.711 -9.805 1 95.25 71 ILE A O 1
ATOM 582 N N . ASP A 1 72 ? -5.32 5.586 -11.312 1 93.19 72 ASP A N 1
ATOM 583 C CA . ASP A 1 72 ? -5.254 6.676 -12.281 1 93.19 72 ASP A CA 1
ATOM 584 C C . ASP A 1 72 ? -6.07 7.879 -11.82 1 93.19 72 ASP A C 1
ATOM 586 O O . ASP A 1 72 ? -5.805 9.008 -12.227 1 93.19 72 ASP A O 1
ATOM 590 N N . CYS A 1 73 ? -7.051 7.676 -10.984 1 87.19 73 CYS A N 1
ATOM 591 C CA . CYS A 1 73 ? -7.875 8.766 -10.477 1 87.19 73 CYS A CA 1
ATOM 592 C C . CYS A 1 73 ? -7.121 9.578 -9.43 1 87.19 73 CYS A C 1
ATOM 594 O O . CYS A 1 73 ? -7.512 10.703 -9.117 1 87.19 73 CYS A O 1
ATOM 596 N N . SER A 1 74 ? -5.977 9.242 -9.109 1 78.69 74 SER A N 1
ATOM 597 C CA . SER A 1 74 ? -5.141 9.883 -8.102 1 78.69 74 SER A CA 1
ATOM 598 C C . SER A 1 74 ? -5.977 10.398 -6.938 1 78.69 74 SER A C 1
ATOM 600 O O . SER A 1 74 ? -7.195 10.547 -7.059 1 78.69 74 SER A O 1
ATOM 602 N N . PHE A 1 75 ? -5.348 10.523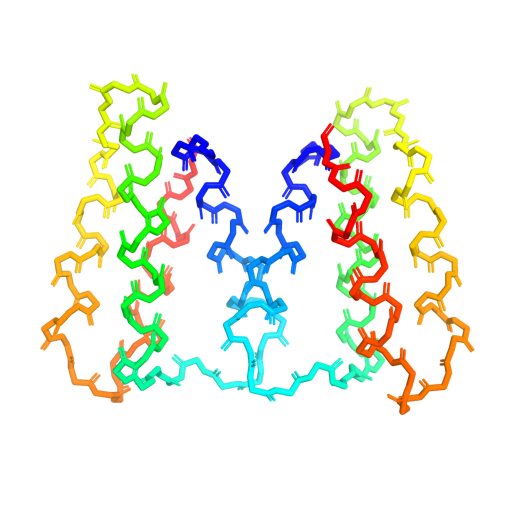 -5.762 1 77.12 75 PHE A N 1
ATOM 603 C CA . PHE A 1 75 ? -6.055 11.062 -4.605 1 77.12 75 PHE A CA 1
ATOM 604 C C . PHE A 1 75 ? -5.723 12.539 -4.406 1 77.12 75 PHE A C 1
ATOM 606 O O . PHE A 1 75 ? -6.602 13.336 -4.066 1 77.12 75 PHE A O 1
ATOM 613 N N . MET B 1 1 ? 4.465 11.922 -2.389 1 91.69 1 MET B N 1
ATOM 614 C CA . MET B 1 1 ? 4.105 11.031 -1.293 1 91.69 1 MET B CA 1
ATOM 615 C C . MET B 1 1 ? 4.848 11.406 -0.015 1 91.69 1 MET B C 1
ATOM 617 O O . MET B 1 1 ? 6.035 11.734 -0.055 1 91.69 1 MET B O 1
ATOM 621 N N . THR B 1 2 ? 4.129 11.266 1.116 1 95.88 2 THR B N 1
ATOM 622 C CA . THR B 1 2 ? 4.711 11.547 2.422 1 95.88 2 THR B CA 1
ATOM 623 C C . THR B 1 2 ? 5.297 10.281 3.041 1 95.88 2 THR B C 1
ATOM 625 O O . THR B 1 2 ? 5.109 9.18 2.512 1 95.88 2 THR B O 1
ATOM 628 N N . ASN B 1 3 ? 5.984 10.445 4.148 1 97.19 3 ASN B N 1
ATOM 629 C CA . ASN B 1 3 ? 6.484 9.297 4.891 1 97.19 3 ASN B CA 1
ATOM 630 C C . ASN B 1 3 ? 5.348 8.383 5.34 1 97.19 3 ASN B C 1
ATOM 632 O O . ASN B 1 3 ? 5.477 7.16 5.301 1 97.19 3 ASN B O 1
ATOM 636 N N . ARG B 1 4 ? 4.297 8.984 5.781 1 96.31 4 ARG B N 1
ATOM 637 C CA . ARG B 1 4 ? 3.141 8.211 6.223 1 96.31 4 ARG B CA 1
ATOM 638 C C . ARG B 1 4 ? 2.52 7.445 5.059 1 96.31 4 ARG B C 1
ATOM 640 O O . ARG B 1 4 ? 2.158 6.273 5.199 1 96.31 4 ARG B O 1
ATOM 647 N N . GLU B 1 5 ? 2.395 8.078 3.93 1 95.81 5 GLU B N 1
ATOM 648 C CA . GLU B 1 5 ? 1.862 7.426 2.736 1 95.81 5 GLU B CA 1
ATOM 649 C C . GLU B 1 5 ? 2.77 6.285 2.277 1 95.81 5 GLU B C 1
ATOM 651 O O . GLU B 1 5 ? 2.289 5.246 1.82 1 95.81 5 GLU B O 1
ATOM 656 N N . PHE B 1 6 ? 4.062 6.465 2.395 1 97.94 6 PHE B N 1
ATOM 657 C CA . PHE B 1 6 ? 5.016 5.402 2.094 1 97.94 6 PHE B CA 1
ATOM 658 C C . PHE B 1 6 ? 4.77 4.188 2.979 1 97.94 6 PHE B C 1
ATOM 660 O O . PHE B 1 6 ? 4.805 3.049 2.506 1 97.94 6 PHE B O 1
ATOM 667 N N . TYR B 1 7 ? 4.516 4.441 4.246 1 97.94 7 TYR B N 1
ATOM 668 C CA . TYR B 1 7 ? 4.223 3.348 5.168 1 97.94 7 TYR B CA 1
ATOM 669 C C . TYR B 1 7 ? 3.037 2.527 4.676 1 97.94 7 TYR B C 1
ATOM 671 O O . TYR B 1 7 ? 3.137 1.307 4.531 1 97.94 7 TYR B O 1
ATOM 679 N N . TYR B 1 8 ? 2.018 3.178 4.355 1 96.56 8 TYR B N 1
ATOM 680 C CA . TYR B 1 8 ? 0.819 2.461 3.932 1 96.56 8 TYR B CA 1
ATOM 681 C C . TYR B 1 8 ? 1.015 1.834 2.557 1 96.56 8 TYR B C 1
ATOM 683 O O . TYR B 1 8 ? 0.445 0.781 2.262 1 96.56 8 TYR B O 1
ATOM 691 N N . TRP B 1 9 ? 1.896 2.449 1.75 1 97.38 9 TRP B N 1
ATOM 692 C CA . TRP B 1 9 ? 2.285 1.899 0.455 1 97.38 9 TRP B CA 1
ATOM 693 C C . TRP B 1 9 ? 2.967 0.545 0.622 1 97.38 9 TRP B C 1
ATOM 695 O O . TRP B 1 9 ? 2.602 -0.427 -0.045 1 97.38 9 TRP B O 1
ATOM 705 N N . ILE B 1 10 ? 3.789 0.427 1.607 1 97.81 10 ILE B N 1
ATOM 706 C CA . ILE B 1 10 ? 4.461 -0.838 1.89 1 97.81 10 ILE B CA 1
ATOM 707 C C . ILE B 1 10 ? 3.471 -1.818 2.516 1 97.81 10 ILE B C 1
ATOM 709 O O . ILE B 1 10 ? 3.463 -3.004 2.178 1 97.81 10 ILE B O 1
ATOM 713 N N . VAL B 1 11 ? 2.664 -1.354 3.443 1 96.75 11 VAL B N 1
ATOM 714 C CA . VAL B 1 11 ? 1.706 -2.205 4.145 1 96.75 11 VAL B CA 1
ATOM 715 C C . VAL B 1 11 ? 0.772 -2.871 3.135 1 96.75 11 VAL B C 1
ATOM 717 O O . VAL B 1 11 ? 0.501 -4.07 3.229 1 96.75 11 VAL B O 1
ATOM 720 N N . GLY B 1 12 ? 0.339 -2.143 2.127 1 97.25 12 GLY B N 1
ATOM 721 C CA . GLY B 1 12 ? -0.542 -2.697 1.111 1 97.25 12 GLY B CA 1
ATOM 722 C C . GLY B 1 12 ? 0.085 -3.842 0.337 1 97.25 12 GLY B C 1
ATOM 723 O O . GLY B 1 12 ? -0.542 -4.883 0.144 1 97.25 12 GLY B O 1
ATOM 724 N N . PHE B 1 13 ? 1.297 -3.676 -0.054 1 96.31 13 PHE B N 1
ATOM 725 C CA . PHE B 1 13 ? 2.033 -4.734 -0.737 1 96.31 13 PHE B CA 1
ATOM 726 C C . PHE B 1 13 ? 2.156 -5.965 0.15 1 96.31 13 PHE B C 1
ATOM 728 O O . PHE B 1 13 ? 1.821 -7.074 -0.269 1 96.31 13 PHE B O 1
ATOM 735 N N . ALA B 1 14 ? 2.533 -5.777 1.353 1 95.25 14 ALA B N 1
ATOM 736 C CA . ALA B 1 14 ? 2.816 -6.879 2.27 1 95.25 14 ALA B CA 1
ATOM 737 C C . ALA B 1 14 ? 1.553 -7.68 2.57 1 95.25 14 ALA B C 1
ATOM 739 O O . ALA B 1 14 ? 1.61 -8.898 2.742 1 95.25 14 ALA B O 1
ATOM 740 N N . GLN B 1 15 ? 0.452 -7.027 2.604 1 94.81 15 GLN B N 1
ATOM 741 C CA . GLN B 1 15 ? -0.78 -7.672 3.043 1 94.81 15 GLN B CA 1
ATOM 742 C C . GLN B 1 15 ? -1.499 -8.344 1.876 1 94.81 15 GLN B C 1
ATOM 744 O O . GLN B 1 15 ? -2.238 -9.305 2.068 1 94.81 15 GLN B O 1
ATOM 749 N N . LEU B 1 16 ? -1.225 -7.875 0.69 1 94.94 16 LEU B N 1
ATOM 750 C CA . LEU B 1 16 ? -2.018 -8.375 -0.426 1 94.94 16 LEU B CA 1
ATOM 751 C C . LEU B 1 16 ? -1.186 -9.305 -1.31 1 94.94 16 LEU B C 1
ATOM 753 O O . LEU B 1 16 ? -1.735 -10.125 -2.045 1 94.94 16 LEU B O 1
ATOM 757 N N . ALA B 1 17 ? 0.114 -9.156 -1.267 1 92.81 17 ALA B N 1
ATOM 758 C CA . ALA B 1 17 ? 0.958 -9.969 -2.135 1 92.81 17 ALA B CA 1
ATOM 759 C C . ALA B 1 17 ? 1.033 -11.406 -1.63 1 92.81 17 ALA B C 1
ATOM 761 O O . ALA B 1 17 ? 1.07 -11.648 -0.42 1 92.81 17 ALA B O 1
ATOM 762 N N . ASP B 1 18 ? 1.19 -12.297 -2.541 1 86.06 18 ASP B N 1
ATOM 763 C CA . ASP B 1 18 ? 1.378 -13.703 -2.186 1 86.06 18 ASP B CA 1
ATOM 764 C C . ASP B 1 18 ? 2.828 -13.977 -1.793 1 86.06 18 ASP B C 1
ATOM 766 O O . ASP B 1 18 ? 3.1 -14.883 -1.004 1 86.06 18 ASP B O 1
ATOM 770 N N . ASP B 1 19 ? 3.727 -13.25 -2.418 1 84.06 19 ASP B N 1
ATOM 771 C CA . ASP B 1 19 ? 5.164 -13.383 -2.197 1 84.06 19 ASP B CA 1
ATOM 772 C C . ASP B 1 19 ? 5.816 -12.016 -2.004 1 84.06 19 ASP B C 1
ATOM 774 O O . ASP B 1 19 ? 5.535 -11.07 -2.752 1 84.06 19 ASP B O 1
ATOM 778 N N . VAL B 1 20 ? 6.602 -11.992 -0.98 1 85.69 20 VAL B N 1
ATOM 779 C CA . VAL B 1 20 ? 7.219 -10.703 -0.691 1 85.69 20 VAL B CA 1
ATOM 780 C C . VAL B 1 20 ? 8.711 -10.766 -0.999 1 85.69 20 VAL B C 1
ATOM 782 O O . VAL B 1 20 ? 9.477 -9.898 -0.561 1 85.69 20 VAL B O 1
ATOM 785 N N . SER B 1 21 ? 9.102 -11.75 -1.673 1 90 21 SER B N 1
ATOM 786 C CA . SER B 1 21 ? 10.469 -11.758 -2.174 1 90 21 SER B CA 1
ATOM 787 C C . SER B 1 21 ? 10.656 -10.742 -3.291 1 90 21 SER B C 1
ATOM 789 O O . SER B 1 21 ? 9.961 -10.789 -4.305 1 90 21 SER B O 1
ATOM 791 N N . LEU B 1 22 ? 11.57 -9.883 -3.16 1 94.5 22 LEU B N 1
ATOM 792 C CA . LEU B 1 22 ? 11.742 -8.742 -4.055 1 94.5 22 LEU B CA 1
ATOM 793 C C . LEU B 1 22 ? 12.938 -8.953 -4.977 1 94.5 22 LEU B C 1
ATOM 795 O O . LEU B 1 22 ? 13.969 -9.477 -4.555 1 94.5 22 LEU B O 1
ATOM 799 N N . ASP B 1 23 ? 12.719 -8.609 -6.195 1 93.62 23 ASP B N 1
ATOM 800 C CA . ASP B 1 23 ? 13.867 -8.555 -7.09 1 93.62 23 ASP B CA 1
ATOM 801 C C . ASP B 1 23 ? 14.5 -7.16 -7.094 1 93.62 23 ASP B C 1
ATOM 803 O O . ASP B 1 23 ? 14.047 -6.27 -6.375 1 93.62 23 ASP B O 1
ATOM 807 N N . GLU B 1 24 ? 15.469 -6.988 -7.836 1 93.69 24 GLU B N 1
ATOM 808 C CA . GLU B 1 24 ? 16.234 -5.746 -7.824 1 93.69 24 GLU B CA 1
ATOM 809 C C . GLU B 1 24 ? 15.398 -4.574 -8.312 1 93.69 24 GLU B C 1
ATOM 811 O O . GLU B 1 24 ? 15.531 -3.453 -7.82 1 93.69 24 GLU B O 1
ATOM 816 N N . HIS B 1 25 ? 14.562 -4.82 -9.289 1 94.94 25 HIS B N 1
ATOM 817 C CA . HIS B 1 25 ? 13.703 -3.775 -9.828 1 94.94 25 HIS B CA 1
ATOM 818 C C . HIS B 1 25 ? 12.703 -3.289 -8.789 1 94.94 25 HIS B C 1
ATOM 820 O O . HIS B 1 25 ? 12.508 -2.084 -8.625 1 94.94 25 HIS B O 1
ATOM 826 N N . GLN B 1 26 ? 12.156 -4.188 -8.031 1 95 26 GLN B N 1
ATOM 827 C CA . GLN B 1 26 ? 11.203 -3.846 -6.977 1 95 26 GLN B CA 1
ATOM 828 C C . GLN B 1 26 ? 11.891 -3.076 -5.852 1 95 26 GLN B C 1
ATOM 830 O O . GLN B 1 26 ? 11.32 -2.125 -5.309 1 95 26 GLN B O 1
ATOM 835 N N . ILE B 1 27 ? 13.102 -3.377 -5.582 1 96.44 27 ILE B N 1
ATOM 836 C CA . ILE B 1 27 ? 13.859 -2.676 -4.551 1 96.44 27 ILE B CA 1
ATOM 837 C C . ILE B 1 27 ? 14.148 -1.245 -5 1 96.44 27 ILE B C 1
ATOM 839 O O . ILE B 1 27 ? 14.039 -0.305 -4.211 1 96.44 27 ILE B O 1
ATOM 843 N N . LYS B 1 28 ? 14.422 -1.077 -6.227 1 96.69 28 LYS B N 1
ATOM 844 C CA . LYS B 1 28 ? 14.648 0.26 -6.766 1 96.69 28 LYS B CA 1
ATOM 845 C C . LYS B 1 28 ? 13.383 1.106 -6.684 1 96.69 28 LYS B C 1
ATOM 847 O O . LYS B 1 28 ? 13.445 2.295 -6.359 1 96.69 28 LYS B O 1
ATOM 852 N N . ILE B 1 29 ? 12.273 0.49 -6.988 1 97.38 29 ILE B N 1
ATOM 853 C CA . ILE B 1 29 ? 11 1.182 -6.887 1 97.38 29 ILE B CA 1
ATOM 854 C C . ILE B 1 29 ? 10.773 1.653 -5.453 1 97.38 29 ILE B C 1
ATOM 856 O O . ILE B 1 29 ? 10.375 2.799 -5.223 1 97.38 29 ILE B O 1
ATOM 860 N N . ILE B 1 30 ? 11.094 0.794 -4.543 1 97.69 30 ILE B N 1
ATOM 861 C CA . ILE B 1 30 ? 10.906 1.109 -3.131 1 97.69 30 ILE B CA 1
ATOM 862 C C . ILE B 1 30 ? 11.797 2.289 -2.742 1 97.69 30 ILE B C 1
ATOM 864 O O . ILE B 1 30 ? 11.336 3.24 -2.109 1 97.69 30 ILE B O 1
ATOM 868 N N . LYS B 1 31 ? 12.961 2.301 -3.189 1 97.38 31 LYS B N 1
ATOM 869 C CA . LYS B 1 31 ? 13.891 3.381 -2.863 1 97.38 31 LYS B CA 1
ATOM 870 C C . LYS B 1 31 ? 13.422 4.707 -3.459 1 97.38 31 LYS B C 1
ATOM 872 O O . LYS B 1 31 ? 13.492 5.75 -2.805 1 97.38 31 LYS B O 1
ATOM 877 N N . ASN B 1 32 ? 12.969 4.645 -4.641 1 97.62 32 ASN B N 1
ATOM 878 C CA . ASN B 1 32 ? 12.469 5.848 -5.297 1 97.62 32 ASN B CA 1
ATOM 879 C C . ASN B 1 32 ? 11.281 6.441 -4.551 1 97.62 32 ASN B C 1
ATOM 881 O O . ASN B 1 32 ? 11.164 7.664 -4.434 1 97.62 32 ASN B O 1
ATOM 885 N N . HIS B 1 33 ? 10.453 5.672 -4.082 1 97.62 33 HIS B N 1
ATOM 886 C CA . HIS B 1 33 ? 9.289 6.152 -3.34 1 97.62 33 HIS B CA 1
ATOM 887 C C . HIS B 1 33 ? 9.703 6.746 -1.997 1 97.62 33 HIS B C 1
ATOM 889 O O . HIS B 1 33 ? 9.109 7.723 -1.536 1 97.62 33 HIS B O 1
ATOM 895 N N . ALA B 1 34 ? 10.742 6.168 -1.387 1 97.5 34 ALA B N 1
ATOM 896 C CA . ALA B 1 34 ? 11.281 6.762 -0.164 1 97.5 34 ALA B CA 1
ATOM 897 C C . ALA B 1 34 ? 11.867 8.141 -0.437 1 97.5 34 ALA B C 1
ATOM 899 O O . ALA B 1 34 ? 11.703 9.062 0.363 1 97.5 34 ALA B O 1
ATOM 900 N N . ASP B 1 35 ? 12.508 8.258 -1.521 1 97.44 35 ASP B N 1
ATOM 901 C CA . ASP B 1 35 ? 13.062 9.547 -1.918 1 97.44 35 ASP B CA 1
ATOM 902 C C . ASP B 1 35 ? 11.953 10.578 -2.119 1 97.44 35 ASP B C 1
ATOM 904 O O . ASP B 1 35 ? 12.117 11.75 -1.756 1 97.44 35 ASP B O 1
ATOM 908 N N . LEU B 1 36 ? 10.875 10.141 -2.725 1 96.75 36 LEU B N 1
ATOM 909 C CA . LEU B 1 36 ? 9.734 11.031 -2.908 1 96.75 36 LEU B CA 1
ATOM 910 C C . LEU B 1 36 ? 9.195 11.508 -1.565 1 96.75 36 LEU B C 1
ATOM 912 O O . LEU B 1 36 ? 8.867 12.688 -1.402 1 96.75 36 LEU B O 1
ATOM 916 N N . ALA B 1 37 ? 9.125 10.586 -0.621 1 96.62 37 ALA B N 1
ATOM 917 C CA . ALA B 1 37 ? 8.656 10.945 0.712 1 96.62 37 ALA B CA 1
ATOM 918 C C . ALA B 1 37 ? 9.578 11.977 1.361 1 96.62 37 ALA B C 1
ATOM 920 O O . ALA B 1 37 ? 9.109 12.922 2.002 1 96.62 37 ALA B O 1
ATOM 921 N N . GLN B 1 38 ? 10.836 11.82 1.225 1 97.19 38 GLN B N 1
ATOM 922 C CA . GLN B 1 38 ? 11.82 12.766 1.742 1 97.19 38 GLN B CA 1
ATOM 923 C C . GLN B 1 38 ? 11.633 14.148 1.122 1 97.19 38 GLN B C 1
ATOM 925 O O . GLN B 1 38 ? 11.68 15.164 1.824 1 97.19 38 GLN B O 1
ATOM 930 N N . LEU B 1 39 ? 11.516 14.141 -0.145 1 96.94 39 LEU B N 1
ATOM 931 C CA . LEU B 1 39 ? 11.344 15.406 -0.847 1 96.94 39 LEU B CA 1
ATOM 932 C C . LEU B 1 39 ? 10.062 16.109 -0.406 1 96.94 39 LEU B C 1
ATOM 934 O O . LEU B 1 39 ? 10.039 17.328 -0.22 1 96.94 39 LEU B O 1
ATOM 938 N N . THR B 1 40 ? 9 15.398 -0.246 1 96.44 40 THR B N 1
ATOM 939 C CA . THR B 1 40 ? 7.695 15.953 0.098 1 96.44 40 THR B CA 1
ATOM 940 C C . THR B 1 40 ? 7.691 16.484 1.528 1 96.44 40 THR B C 1
ATOM 942 O O . THR B 1 40 ? 7.246 17.609 1.779 1 96.44 40 THR B O 1
ATOM 945 N N . ASP B 1 41 ? 8.258 15.719 2.467 1 97.69 41 ASP B N 1
ATOM 946 C CA . ASP B 1 41 ? 8.195 16.078 3.881 1 97.69 41 ASP B CA 1
ATOM 947 C C . ASP B 1 41 ? 9.414 16.922 4.285 1 97.69 41 ASP B C 1
ATOM 949 O O . ASP B 1 41 ? 9.414 17.531 5.352 1 97.69 41 ASP B O 1
ATOM 953 N N . GLY B 1 42 ? 10.422 16.875 3.467 1 97.31 42 GLY B N 1
ATOM 954 C CA . GLY B 1 42 ? 11.664 17.562 3.785 1 97.31 42 GLY B CA 1
ATOM 955 C C . GLY B 1 42 ? 12.586 16.75 4.672 1 97.31 42 GLY B C 1
ATOM 956 O O . GLY B 1 42 ? 13.633 17.25 5.109 1 97.31 42 GLY B O 1
ATOM 957 N N . TYR B 1 43 ? 12.07 15.492 5.008 1 96.88 43 TYR B N 1
ATOM 958 C CA . TYR B 1 43 ? 12.852 14.547 5.805 1 96.88 43 TYR B CA 1
ATOM 959 C C . TYR B 1 43 ? 12.398 13.117 5.559 1 96.88 43 TYR B C 1
ATOM 961 O O . TYR B 1 43 ? 11.344 12.883 4.973 1 96.88 43 TYR B O 1
ATOM 969 N N . VAL B 1 44 ? 13.211 12.227 5.98 1 95.62 44 VAL B N 1
ATOM 970 C CA . VAL B 1 44 ? 12.852 10.812 5.988 1 95.62 44 VAL B CA 1
ATOM 971 C C . VAL B 1 44 ? 12.664 10.336 7.426 1 95.62 44 VAL B C 1
ATOM 973 O O . VAL B 1 44 ? 13.531 10.555 8.273 1 95.62 44 VAL B O 1
ATOM 976 N N . ALA B 1 45 ? 11.547 9.75 7.684 1 97 45 ALA B N 1
ATOM 977 C CA . ALA B 1 45 ? 11.289 9.195 9.016 1 97 45 ALA B CA 1
ATOM 978 C C . ALA B 1 45 ? 12.344 8.156 9.383 1 97 45 ALA B C 1
ATOM 980 O O . ALA B 1 45 ? 12.82 7.414 8.523 1 97 45 ALA B O 1
ATOM 981 N N . LYS B 1 46 ? 12.578 8.078 10.602 1 96 46 LYS B N 1
ATOM 982 C CA . LYS B 1 46 ? 13.641 7.199 11.086 1 96 46 LYS B CA 1
ATOM 983 C C . LYS B 1 46 ? 13.375 5.75 10.695 1 96 46 LYS B C 1
ATOM 985 O O . LYS B 1 46 ? 14.281 5.043 10.258 1 96 46 LYS B O 1
ATOM 990 N N . ASN B 1 47 ? 12.195 5.305 10.859 1 96.12 47 ASN B N 1
ATOM 991 C CA . ASN B 1 47 ? 11.859 3.924 10.539 1 96.12 47 ASN B CA 1
ATOM 992 C C . ASN B 1 47 ? 11.969 3.654 9.039 1 96.12 47 ASN B C 1
ATOM 994 O O . ASN B 1 47 ? 12.359 2.559 8.633 1 96.12 47 ASN B O 1
ATOM 998 N N . VAL B 1 48 ? 11.664 4.625 8.219 1 97.38 48 VAL B N 1
ATOM 999 C CA . VAL B 1 48 ? 11.781 4.477 6.773 1 97.38 48 VAL B CA 1
ATOM 1000 C C . VAL B 1 48 ? 13.258 4.363 6.391 1 97.38 48 VAL B C 1
ATOM 1002 O O . VAL B 1 48 ? 13.633 3.512 5.582 1 97.38 48 VAL B O 1
ATOM 1005 N N . CYS B 1 49 ? 14 5.164 7.004 1 96.75 49 CYS B N 1
ATOM 1006 C CA . CYS B 1 49 ? 15.438 5.133 6.758 1 96.75 49 CYS B CA 1
ATOM 1007 C C . CYS B 1 49 ? 16.016 3.764 7.082 1 96.75 49 CYS B C 1
ATOM 1009 O O . CYS B 1 49 ? 16.75 3.186 6.273 1 96.75 49 CYS B O 1
ATOM 1011 N N . ARG B 1 50 ? 15.688 3.283 8.219 1 96.5 50 ARG B N 1
ATOM 1012 C CA . ARG B 1 50 ? 16.156 1.969 8.641 1 96.5 50 ARG B CA 1
ATOM 1013 C C . ARG B 1 50 ? 15.688 0.882 7.684 1 96.5 50 ARG B C 1
ATOM 1015 O O . ARG B 1 50 ? 16.453 -0.001 7.305 1 96.5 50 ARG B O 1
ATOM 1022 N N . PHE B 1 51 ? 14.477 0.925 7.293 1 97.88 51 PHE B N 1
ATOM 1023 C CA . PHE B 1 51 ? 13.883 -0.041 6.375 1 97.88 51 PHE B CA 1
ATOM 1024 C C . PHE B 1 51 ? 14.648 -0.083 5.059 1 97.88 51 PHE B C 1
ATOM 1026 O O . PHE B 1 51 ? 14.984 -1.161 4.566 1 97.88 51 PHE B O 1
ATOM 1033 N N . ILE B 1 52 ? 14.914 1.066 4.5 1 97.56 52 ILE B N 1
ATOM 1034 C CA . ILE B 1 52 ? 15.578 1.155 3.207 1 97.56 52 ILE B CA 1
ATOM 1035 C C . ILE B 1 52 ? 16.984 0.563 3.309 1 97.56 52 ILE B C 1
ATOM 1037 O O . ILE B 1 52 ? 17.406 -0.199 2.438 1 97.56 52 ILE B O 1
ATOM 1041 N N . LYS B 1 53 ? 17.656 0.86 4.336 1 96.81 53 LYS B N 1
ATOM 1042 C CA . LYS B 1 53 ? 19 0.314 4.535 1 96.81 53 LYS B CA 1
ATOM 1043 C C . LYS B 1 53 ? 18.969 -1.209 4.617 1 96.81 53 LYS B C 1
ATOM 1045 O O . LYS B 1 53 ? 19.797 -1.887 4.004 1 96.81 53 LYS B O 1
ATOM 1050 N N . GLU B 1 54 ? 18.016 -1.724 5.301 1 97 54 GLU B N 1
ATOM 1051 C CA . GLU B 1 54 ? 17.922 -3.164 5.523 1 97 54 GLU B CA 1
ATOM 1052 C C . GLU B 1 54 ? 17.5 -3.891 4.25 1 97 54 GLU B C 1
ATOM 1054 O O . GLU B 1 54 ? 18.047 -4.945 3.92 1 97 54 GLU B O 1
ATOM 1059 N N . ILE B 1 55 ? 16.562 -3.354 3.533 1 96.5 55 ILE B N 1
ATOM 1060 C CA . ILE B 1 55 ? 16 -4.051 2.383 1 96.5 55 ILE B CA 1
ATOM 1061 C C . ILE B 1 55 ? 17.031 -4.109 1.257 1 96.5 55 ILE B C 1
ATOM 1063 O O . ILE B 1 55 ? 17.016 -5.035 0.442 1 96.5 55 ILE B O 1
ATOM 1067 N N . GLU B 1 56 ? 17.922 -3.238 1.237 1 94 56 GLU B N 1
ATOM 1068 C CA . GLU B 1 56 ? 18.953 -3.156 0.204 1 94 56 GLU B CA 1
ATOM 1069 C C . GLU B 1 56 ? 20.031 -4.215 0.415 1 94 56 GLU B C 1
ATOM 1071 O O . GLU B 1 56 ? 20.656 -4.684 -0.546 1 94 56 GLU B O 1
ATOM 1076 N N . VAL B 1 57 ? 20.203 -4.551 1.602 1 94.44 57 VAL B N 1
ATOM 1077 C CA . VAL B 1 57 ? 21.391 -5.359 1.866 1 94.44 57 VAL B CA 1
ATOM 1078 C C . VAL B 1 57 ? 20.984 -6.785 2.219 1 94.44 57 V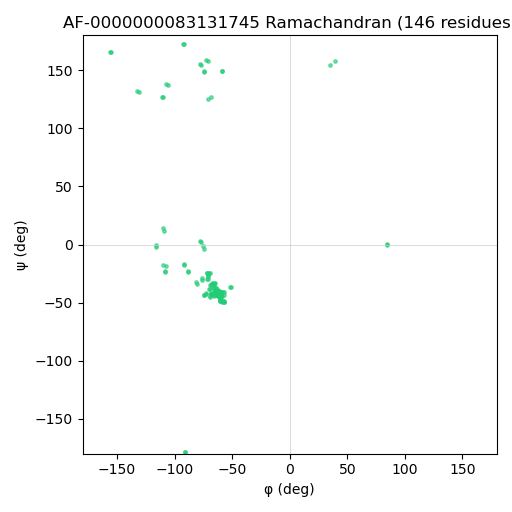AL B C 1
ATOM 1080 O O . VAL B 1 57 ? 21.797 -7.707 2.17 1 94.44 57 VAL B O 1
ATOM 1083 N N . CYS B 1 58 ? 19.766 -6.973 2.578 1 92.69 58 CYS B N 1
ATOM 1084 C CA . CYS B 1 58 ? 19.344 -8.289 3.049 1 92.69 58 CYS B CA 1
ATOM 1085 C C . CYS B 1 58 ? 19.297 -9.289 1.896 1 92.69 58 CYS B C 1
ATOM 1087 O O . CYS B 1 58 ? 19.188 -8.891 0.734 1 92.69 58 CYS B O 1
ATOM 1089 N N . GLN B 1 59 ? 19.375 -10.516 2.213 1 89.88 59 GLN B N 1
ATOM 1090 C CA . GLN B 1 59 ? 19.281 -11.578 1.218 1 89.88 59 GLN B CA 1
ATOM 1091 C C . GLN B 1 59 ? 17.828 -11.812 0.794 1 89.88 59 GLN B C 1
ATOM 1093 O O . GLN B 1 59 ? 16.906 -11.484 1.533 1 89.88 59 GLN B O 1
ATOM 1098 N N . GLN B 1 60 ? 17.531 -12.32 -0.399 1 85.44 60 GLN B N 1
ATOM 1099 C CA . GLN B 1 60 ? 16.203 -12.539 -0.971 1 85.44 60 GLN B CA 1
ATOM 1100 C C . GLN B 1 60 ? 15.305 -13.305 -0.005 1 85.44 60 GLN B C 1
ATOM 1102 O O . GLN B 1 60 ? 14.125 -12.992 0.133 1 85.44 60 GLN B O 1
ATOM 1107 N N . GLY B 1 61 ? 15.75 -14.219 0.745 1 87.56 61 GLY B N 1
ATOM 1108 C CA . GLY B 1 61 ? 14.961 -15 1.685 1 87.56 61 GLY B CA 1
ATOM 1109 C C . GLY B 1 61 ? 14.641 -14.258 2.963 1 87.56 61 GLY B C 1
ATOM 1110 O O . GLY B 1 61 ? 13.82 -14.711 3.766 1 87.56 61 GLY B O 1
ATOM 1111 N N . GLN B 1 62 ? 15.055 -12.945 3.059 1 93.44 62 GLN B N 1
ATOM 1112 C CA . GLN B 1 62 ? 14.898 -12.188 4.297 1 93.44 62 GLN B CA 1
ATOM 1113 C C . GLN B 1 62 ? 13.953 -11.008 4.105 1 93.44 62 GLN B C 1
ATOM 1115 O O . GLN B 1 62 ? 13.633 -10.305 5.066 1 93.44 62 GLN B O 1
ATOM 1120 N N . HIS B 1 63 ? 13.469 -10.82 2.93 1 95.38 63 HIS B N 1
ATOM 1121 C CA . HIS B 1 63 ? 12.656 -9.648 2.635 1 95.38 63 HIS B CA 1
ATOM 1122 C C . HIS B 1 63 ? 11.383 -9.625 3.475 1 95.38 63 HIS B C 1
ATOM 1124 O O . HIS B 1 63 ? 11 -8.578 4 1 95.38 63 HIS B O 1
ATOM 1130 N N . GLN B 1 64 ? 10.82 -10.758 3.631 1 94.25 64 GLN B N 1
ATOM 1131 C CA . GLN B 1 64 ? 9.586 -10.844 4.402 1 94.25 64 GLN B CA 1
ATOM 1132 C C . GLN B 1 64 ? 9.797 -10.375 5.84 1 94.25 64 GLN B C 1
ATOM 1134 O O . GLN B 1 64 ? 8.977 -9.625 6.375 1 94.25 64 GLN B O 1
ATOM 1139 N N . ALA B 1 65 ? 10.852 -10.805 6.402 1 95.31 65 ALA B N 1
ATOM 1140 C CA . ALA B 1 65 ? 11.148 -10.438 7.785 1 95.31 65 ALA B CA 1
ATOM 1141 C C . ALA B 1 65 ? 11.422 -8.938 7.906 1 95.31 65 ALA B C 1
ATOM 1143 O O . ALA B 1 65 ? 10.969 -8.297 8.859 1 95.31 65 ALA B O 1
ATOM 1144 N N . VAL B 1 66 ? 12.117 -8.383 7 1 96.62 66 VAL B N 1
ATOM 1145 C CA . VAL B 1 66 ? 12.445 -6.961 7.008 1 96.62 66 VAL B CA 1
ATOM 1146 C C . VAL B 1 66 ? 11.164 -6.133 6.891 1 96.62 66 VAL B C 1
ATOM 1148 O O . VAL B 1 66 ? 10.961 -5.184 7.648 1 96.62 66 VAL B O 1
ATOM 1151 N N . ILE B 1 67 ? 10.312 -6.582 6 1 97 67 ILE B N 1
ATOM 1152 C CA . ILE B 1 67 ? 9.062 -5.867 5.77 1 97 67 ILE B CA 1
ATOM 1153 C C . ILE B 1 67 ? 8.156 -6 6.996 1 97 67 ILE B C 1
ATOM 1155 O O . ILE B 1 67 ? 7.551 -5.023 7.438 1 97 67 ILE B O 1
ATOM 1159 N N . ALA B 1 68 ? 8.102 -7.137 7.547 1 95.69 68 ALA B N 1
ATOM 1160 C CA . ALA B 1 68 ? 7.281 -7.363 8.734 1 95.69 68 ALA B CA 1
ATOM 1161 C C . ALA B 1 68 ? 7.723 -6.465 9.883 1 95.69 68 ALA B C 1
ATOM 1163 O O . ALA B 1 68 ? 6.887 -5.891 10.594 1 95.69 68 ALA B O 1
ATOM 1164 N N . ARG B 1 69 ? 8.953 -6.277 10.094 1 95.12 69 ARG B N 1
ATOM 1165 C CA . ARG B 1 69 ? 9.477 -5.43 11.156 1 95.12 69 ARG B CA 1
ATOM 1166 C C . ARG B 1 69 ? 9.117 -3.967 10.914 1 95.12 69 ARG B C 1
ATOM 1168 O O . ARG B 1 69 ? 8.781 -3.242 11.852 1 95.12 69 ARG B O 1
ATOM 1175 N N . PHE B 1 70 ? 9.289 -3.594 9.68 1 96.44 70 PHE B N 1
ATOM 1176 C CA . PHE B 1 70 ? 8.938 -2.223 9.328 1 96.44 70 PHE B CA 1
ATOM 1177 C C . PHE B 1 70 ? 7.48 -1.932 9.664 1 96.44 70 PHE B C 1
ATOM 1179 O O . PHE B 1 70 ? 7.168 -0.91 10.281 1 96.44 70 PHE B O 1
ATOM 1186 N N . ILE B 1 71 ? 6.566 -2.842 9.359 1 95.31 71 ILE B N 1
ATOM 1187 C CA . ILE B 1 71 ? 5.129 -2.668 9.523 1 95.31 71 ILE B CA 1
ATOM 1188 C C . ILE B 1 71 ? 4.766 -2.697 11.008 1 95.31 71 ILE B C 1
ATOM 1190 O O . ILE B 1 71 ? 3.877 -1.969 11.445 1 95.31 71 ILE B O 1
ATOM 1194 N N . ASP B 1 72 ? 5.52 -3.398 11.711 1 93.31 72 ASP B N 1
ATOM 1195 C CA . ASP B 1 72 ? 5.254 -3.549 13.141 1 93.31 72 ASP B CA 1
ATOM 1196 C C . ASP B 1 72 ? 5.566 -2.258 13.898 1 93.31 72 ASP B C 1
ATOM 1198 O O . ASP B 1 72 ? 5.016 -2.012 14.969 1 93.31 72 ASP B O 1
ATOM 1202 N N . CYS B 1 73 ? 6.426 -1.433 13.359 1 87.5 73 CYS B N 1
ATOM 1203 C CA . CYS B 1 73 ? 6.777 -0.172 14.008 1 87.5 73 CYS B CA 1
ATOM 1204 C C . CYS B 1 73 ? 5.652 0.846 13.859 1 87.5 73 CYS B C 1
ATOM 1206 O O . CYS B 1 73 ? 5.617 1.847 14.578 1 87.5 73 CYS B O 1
ATOM 1208 N N . SER B 1 74 ? 4.66 0.533 13.18 1 79.56 74 SER B N 1
ATOM 1209 C CA . SER B 1 74 ? 3.525 1.411 12.906 1 79.56 74 SER B CA 1
ATOM 1210 C C . SER B 1 74 ? 3.984 2.842 12.656 1 79.56 74 SER B C 1
ATOM 1212 O O . SER B 1 74 ? 5.133 3.189 12.938 1 79.56 74 SER B O 1
ATOM 1214 N N . PHE B 1 75 ? 3.154 3.621 11.961 1 78.19 75 PHE B N 1
ATOM 1215 C CA . PHE B 1 75 ? 3.488 5.02 11.727 1 78.19 75 PHE B CA 1
ATOM 1216 C C . PHE B 1 75 ? 2.705 5.93 12.664 1 78.19 75 PHE B C 1
ATOM 1218 O O . PHE B 1 75 ? 3.24 6.918 13.172 1 78.19 75 PHE B O 1
#

Solvent-accessible surface area (backbone atoms only — not comparable to full-atom values): 8360 Å² total; per-residue (Å²): 92,38,56,67,39,48,50,30,16,52,48,25,24,67,73,62,41,92,67,63,63,63,54,72,70,50,50,50,53,52,51,51,51,52,51,38,7,20,66,66,65,74,47,69,50,68,67,56,52,53,42,55,58,47,64,72,67,51,55,62,92,40,36,53,60,53,50,51,54,53,59,69,64,58,133,92,37,57,66,40,46,50,30,16,51,49,25,25,68,73,63,39,94,65,61,64,61,54,72,69,50,52,50,53,53,51,51,50,51,50,39,7,21,66,65,65,74,47,68,49,69,67,57,51,53,43,55,58,47,65,72,66,51,55,62,93,42,36,52,60,55,51,50,54,53,59,70,63,59,133